Protein AF-A0A3B0ZAA6-F1 (afdb_monomer_lite)

Radius of gyration: 12.93 Å; chains: 1; bounding box: 39×26×26 Å

Organism: NCBI:txid652676

Foldseek 3Di:
DQDPVRPDQLSVQLVVLLVVCCVPVNVVRLVPFDCLQSLLVSNLPSVDPDPADDPPSRVSVVVNVVLPVVDDDPRSVVVRVVVD

pLDDT: mean 80.88, std 13.23, range [46.69, 94.44]

Secondary structure (DSSP, 8-state):
---TT---HHHHHHHHHHHHHHHHH-HHHHHHS-HHHHHHHHHHHTT---SSPPTTHHHHHHHHHHHHHH--THHHHHHHHTT-

Sequence (84 aa):
MVTPRGWRFYYIEYELIHQWQSESFGFISTWLAPSWVAEGMAYFLSDDPRDVLNEPFESYRIKYGRVFGQFSGLELKLALESEI

Structure (mmCIF, N/CA/C/O backbone):
data_AF-A0A3B0ZAA6-F1
#
_entry.id   AF-A0A3B0ZAA6-F1
#
loop_
_atom_site.group_PDB
_atom_site.id
_atom_site.type_symbol
_atom_site.label_atom_id
_atom_site.label_alt_id
_atom_site.label_comp_id
_atom_site.label_asym_id
_atom_site.label_entity_id
_atom_site.label_seq_id
_atom_site.pdbx_PDB_ins_code
_atom_site.Cartn_x
_atom_site.Cartn_y
_atom_site.Cartn_z
_atom_site.occupancy
_atom_site.B_iso_or_equiv
_atom_site.auth_seq_id
_atom_site.auth_comp_id
_atom_site.auth_asym_id
_atom_site.auth_atom_id
_atom_site.pdbx_PDB_model_num
ATOM 1 N N . MET A 1 1 ? 12.724 3.259 2.365 1.00 46.69 1 MET A N 1
ATOM 2 C CA . MET A 1 1 ? 14.182 3.506 2.181 1.00 46.69 1 MET A CA 1
ATOM 3 C C . MET A 1 1 ? 14.633 2.867 0.874 1.00 46.69 1 MET A C 1
ATOM 5 O O . MET A 1 1 ? 14.646 1.646 0.771 1.00 46.69 1 MET A O 1
ATOM 9 N N . VAL A 1 2 ? 15.066 3.658 -0.109 1.00 51.50 2 VAL A N 1
ATOM 10 C CA . VAL A 1 2 ? 15.594 3.120 -1.375 1.00 51.50 2 VAL A CA 1
ATOM 11 C C . VAL A 1 2 ? 17.025 2.603 -1.163 1.00 51.50 2 VAL A C 1
ATOM 13 O O . VAL A 1 2 ? 17.925 3.360 -0.807 1.00 51.50 2 VAL A O 1
ATOM 16 N N . THR A 1 3 ? 17.256 1.302 -1.364 1.00 51.97 3 THR A N 1
ATOM 17 C CA . THR A 1 3 ? 18.614 0.721 -1.357 1.00 51.97 3 THR A CA 1
ATOM 18 C C . THR A 1 3 ? 19.357 1.044 -2.665 1.00 51.97 3 THR A C 1
ATOM 20 O O . THR A 1 3 ? 18.714 1.334 -3.672 1.00 51.97 3 THR A O 1
ATOM 23 N N . PRO A 1 4 ? 20.703 0.939 -2.737 1.00 52.62 4 PRO A N 1
ATOM 24 C CA . PRO A 1 4 ? 21.478 1.323 -3.930 1.00 52.62 4 PRO A CA 1
ATOM 25 C C . PRO A 1 4 ? 21.107 0.576 -5.227 1.00 52.62 4 PRO A C 1
ATOM 27 O O . PRO A 1 4 ? 21.440 1.030 -6.316 1.00 52.62 4 PRO A O 1
ATOM 30 N N . ARG A 1 5 ? 20.407 -0.564 -5.123 1.00 55.75 5 ARG A N 1
ATOM 31 C CA . ARG A 1 5 ? 19.878 -1.359 -6.250 1.00 55.75 5 ARG A CA 1
ATOM 32 C C . ARG A 1 5 ? 18.418 -1.028 -6.619 1.00 55.75 5 ARG A C 1
ATOM 34 O O . ARG A 1 5 ? 17.885 -1.626 -7.548 1.00 55.75 5 ARG A O 1
ATOM 41 N N . GLY A 1 6 ? 17.777 -0.104 -5.902 1.00 55.84 6 GLY A N 1
ATOM 42 C CA . GLY A 1 6 ? 16.336 0.176 -5.924 1.00 55.84 6 GLY A CA 1
ATOM 43 C C . GLY A 1 6 ? 15.878 1.302 -6.856 1.00 55.84 6 GLY A C 1
ATOM 44 O O . GLY A 1 6 ? 14.769 1.790 -6.690 1.00 55.84 6 GLY A O 1
ATOM 45 N N . TRP A 1 7 ? 16.679 1.713 -7.843 1.00 59.62 7 TRP A N 1
ATOM 46 C CA . TRP A 1 7 ? 16.314 2.745 -8.833 1.00 59.62 7 TRP A CA 1
ATOM 47 C C . TRP A 1 7 ? 15.350 2.230 -9.913 1.00 59.62 7 TRP A C 1
ATOM 49 O O . TRP A 1 7 ? 15.544 2.460 -11.105 1.00 59.62 7 TRP A O 1
ATOM 59 N N . ARG A 1 8 ? 14.329 1.470 -9.520 1.00 77.38 8 ARG A N 1
ATOM 60 C CA . ARG A 1 8 ? 13.247 1.085 -10.428 1.00 77.38 8 ARG A CA 1
ATOM 61 C C . ARG A 1 8 ? 12.042 1.949 -10.099 1.00 77.38 8 ARG A C 1
ATOM 63 O O . ARG A 1 8 ? 11.754 2.141 -8.922 1.00 77.38 8 ARG A O 1
ATOM 70 N N . PHE A 1 9 ? 11.368 2.463 -11.125 1.00 83.62 9 PHE A N 1
ATOM 71 C CA . PHE A 1 9 ? 10.252 3.403 -10.967 1.00 83.62 9 PHE A CA 1
ATOM 72 C C . PHE A 1 9 ? 9.200 2.906 -9.966 1.00 83.62 9 PHE A C 1
ATOM 74 O O . PHE A 1 9 ? 8.874 3.638 -9.040 1.00 83.62 9 PHE A O 1
ATOM 81 N N . TYR A 1 10 ? 8.823 1.627 -10.033 1.00 83.56 10 TYR A N 1
ATOM 82 C CA . TYR A 1 10 ? 7.860 1.030 -9.102 1.00 83.56 10 TYR A CA 1
ATOM 83 C C . TYR A 1 10 ? 8.305 1.033 -7.625 1.00 83.56 10 TYR A C 1
ATOM 85 O O . TYR A 1 10 ? 7.477 1.151 -6.730 1.00 83.56 10 TYR A O 1
ATOM 93 N N . TYR A 1 11 ? 9.609 0.950 -7.321 1.00 84.31 11 TYR A N 1
ATOM 94 C CA . TYR A 1 11 ? 10.081 1.084 -5.932 1.00 84.31 11 TYR A CA 1
ATOM 95 C C . TYR A 1 11 ? 9.971 2.525 -5.433 1.00 84.31 11 TYR A C 1
ATOM 97 O O . TYR A 1 11 ? 9.745 2.750 -4.248 1.00 84.31 11 TYR A O 1
ATOM 105 N N . ILE A 1 12 ? 10.142 3.500 -6.326 1.00 88.75 12 ILE A N 1
ATOM 106 C CA . ILE A 1 12 ? 9.992 4.917 -5.989 1.00 88.75 12 ILE A CA 1
ATOM 107 C C . ILE A 1 12 ? 8.515 5.229 -5.753 1.00 88.75 12 ILE A C 1
ATOM 109 O O . ILE A 1 12 ? 8.187 5.859 -4.755 1.00 88.75 12 ILE A O 1
ATOM 113 N N . GLU A 1 13 ? 7.629 4.753 -6.626 1.00 90.19 13 GLU A N 1
ATOM 114 C CA . GLU A 1 13 ? 6.181 4.920 -6.474 1.00 90.19 13 GLU A CA 1
ATOM 115 C C . GLU A 1 13 ? 5.678 4.308 -5.169 1.00 90.19 13 GLU A C 1
ATOM 117 O O . GLU A 1 13 ? 4.966 4.973 -4.423 1.00 90.19 13 GLU A O 1
ATOM 122 N N . TYR A 1 14 ? 6.129 3.097 -4.839 1.00 91.44 14 TYR A N 1
ATOM 123 C CA . TYR A 1 14 ? 5.819 2.439 -3.571 1.00 91.44 14 TYR A CA 1
ATOM 124 C C . TYR A 1 14 ? 6.179 3.313 -2.352 1.00 91.44 14 TYR A C 1
ATOM 126 O O . TYR A 1 14 ? 5.347 3.543 -1.473 1.00 91.44 14 TYR A O 1
ATOM 134 N N . GLU A 1 15 ? 7.390 3.877 -2.312 1.00 91.38 15 GLU A N 1
ATOM 135 C CA . GLU A 1 15 ? 7.816 4.752 -1.208 1.00 91.38 15 GLU A CA 1
ATOM 136 C C . GLU A 1 15 ? 7.055 6.091 -1.200 1.00 91.38 15 GLU A C 1
ATOM 138 O O . GLU A 1 15 ? 6.731 6.616 -0.133 1.00 91.38 15 GLU A O 1
ATOM 143 N N . LEU A 1 16 ? 6.727 6.640 -2.375 1.00 92.50 16 LEU A N 1
ATOM 144 C CA . LEU A 1 16 ? 5.909 7.851 -2.492 1.00 92.50 16 LEU A CA 1
ATOM 145 C C . LEU A 1 16 ? 4.475 7.624 -2.003 1.00 92.50 16 LEU A C 1
ATOM 147 O O . LEU A 1 16 ? 3.894 8.528 -1.405 1.00 92.50 16 LEU A O 1
ATOM 151 N N . ILE A 1 17 ? 3.913 6.429 -2.194 1.00 91.19 17 ILE A N 1
ATOM 152 C CA . ILE A 1 17 ? 2.593 6.079 -1.661 1.00 91.19 17 ILE A CA 1
ATOM 153 C C . ILE A 1 17 ? 2.624 6.054 -0.131 1.00 91.19 17 ILE A C 1
ATOM 155 O O . ILE A 1 17 ? 1.709 6.586 0.492 1.00 91.19 17 ILE A O 1
ATOM 159 N N . HIS A 1 18 ? 3.683 5.535 0.496 1.00 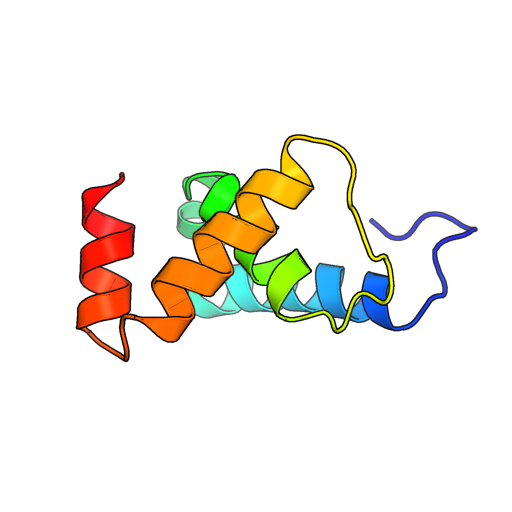90.19 18 HIS A N 1
ATOM 160 C CA . HIS A 1 18 ? 3.835 5.617 1.954 1.00 90.19 18 HIS A CA 1
ATOM 161 C C . HIS A 1 18 ? 3.962 7.055 2.461 1.00 90.19 18 HIS A C 1
ATOM 163 O O . HIS A 1 18 ? 3.361 7.415 3.477 1.00 90.19 18 HIS A O 1
ATOM 169 N N . GLN A 1 19 ? 4.696 7.898 1.735 1.00 89.94 19 GLN A N 1
ATOM 170 C CA . GLN A 1 19 ? 4.769 9.320 2.055 1.00 89.94 19 GLN A CA 1
ATOM 171 C C . GLN A 1 19 ? 3.381 9.974 1.961 1.00 89.94 19 GLN A C 1
ATOM 173 O O . GLN A 1 19 ? 2.946 10.642 2.900 1.00 89.94 19 GLN A O 1
ATOM 178 N N . TRP A 1 20 ? 2.647 9.715 0.877 1.00 91.81 20 TRP A N 1
ATOM 179 C CA . TRP A 1 20 ? 1.286 10.213 0.678 1.00 91.81 20 TRP A CA 1
ATOM 180 C C . TRP A 1 20 ? 0.303 9.707 1.747 1.00 91.81 20 TRP A C 1
ATOM 182 O O . TRP A 1 20 ? -0.535 10.481 2.212 1.00 91.81 20 TRP A O 1
ATOM 192 N N . GLN A 1 21 ? 0.418 8.446 2.187 1.00 88.31 21 GLN A N 1
ATOM 193 C CA . GLN A 1 21 ? -0.364 7.895 3.301 1.00 88.31 21 GLN A CA 1
ATOM 194 C C . GLN A 1 21 ? -0.121 8.702 4.581 1.00 88.31 21 GLN A C 1
ATOM 196 O O . GLN A 1 21 ? -1.074 9.149 5.220 1.00 88.31 21 GLN A O 1
ATOM 201 N N . SER A 1 22 ? 1.148 8.953 4.918 1.00 87.19 22 SER A N 1
ATOM 202 C CA . SER A 1 22 ? 1.518 9.735 6.099 1.00 87.19 22 SER A CA 1
ATOM 203 C C . SER A 1 22 ? 1.022 11.183 6.024 1.00 87.19 22 SER A C 1
ATOM 205 O O . SER A 1 22 ? 0.602 11.734 7.042 1.00 87.19 22 SER A O 1
ATOM 207 N N . GLU A 1 23 ? 1.063 11.808 4.847 1.00 88.88 23 GLU A N 1
ATOM 208 C CA . GLU A 1 23 ? 0.576 13.178 4.634 1.00 88.88 23 GLU A CA 1
ATOM 209 C C . GLU A 1 23 ? -0.956 13.270 4.689 1.00 88.88 23 GLU A C 1
ATOM 211 O O . GLU A 1 23 ? -1.494 14.218 5.259 1.00 88.88 23 GLU A O 1
ATOM 216 N N . SER A 1 24 ? -1.660 12.277 4.141 1.00 85.31 24 SER A N 1
ATOM 217 C CA . SER A 1 24 ? -3.123 12.295 4.005 1.00 85.31 24 SER A CA 1
ATOM 218 C C . SER A 1 24 ? -3.853 11.798 5.252 1.00 85.31 24 SER A C 1
ATOM 220 O O . SER A 1 24 ? -4.877 12.360 5.639 1.00 85.31 24 SER A O 1
ATOM 222 N N . PHE A 1 25 ? -3.346 10.740 5.889 1.00 83.44 25 PHE A N 1
ATOM 223 C CA . PHE A 1 25 ? -3.974 10.107 7.056 1.00 83.44 25 PHE A CA 1
ATOM 224 C C . PHE A 1 25 ? -3.322 10.518 8.380 1.00 83.44 25 PHE A C 1
ATOM 226 O O . PHE A 1 25 ? -3.864 10.258 9.457 1.00 83.44 25 PHE A O 1
ATOM 233 N N . GLY A 1 26 ? -2.168 11.181 8.306 1.00 84.25 26 GLY A N 1
ATOM 234 C CA . GLY A 1 26 ? -1.327 11.489 9.449 1.00 84.25 26 GLY A CA 1
ATOM 235 C C . GLY A 1 26 ? -0.394 10.329 9.793 1.00 84.25 26 GLY A C 1
ATOM 236 O O . GLY A 1 26 ? -0.740 9.148 9.685 1.00 84.25 26 GLY A O 1
ATOM 237 N N . PHE A 1 27 ? 0.801 10.680 10.263 1.00 79.00 27 PHE A N 1
ATOM 238 C CA . PHE 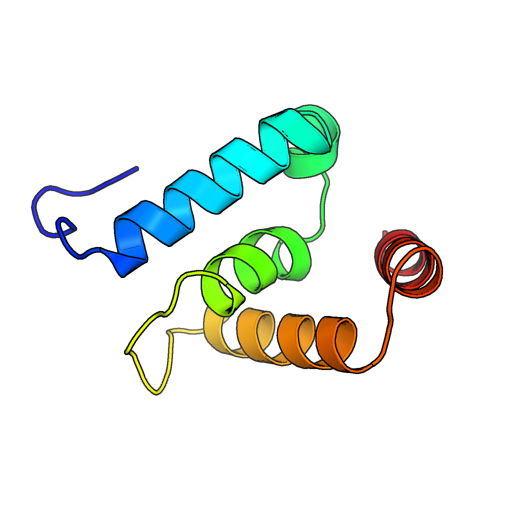A 1 27 ? 1.854 9.726 10.610 1.00 79.00 27 PHE A CA 1
ATOM 239 C C . PHE A 1 27 ? 1.404 8.683 11.647 1.00 79.00 27 PHE A C 1
ATOM 241 O O . PHE A 1 27 ? 1.647 7.494 11.472 1.00 79.00 27 PHE A O 1
ATOM 248 N N . ILE A 1 28 ? 0.701 9.113 12.703 1.00 74.44 28 ILE A N 1
ATOM 249 C CA . ILE A 1 28 ? 0.252 8.225 13.790 1.00 74.44 28 ILE A CA 1
ATOM 250 C C . ILE A 1 28 ? -0.777 7.214 13.277 1.00 74.44 28 ILE A C 1
ATOM 252 O O . ILE A 1 28 ? -0.647 6.023 13.540 1.00 74.44 28 ILE A O 1
ATOM 256 N N . SER A 1 29 ? -1.771 7.672 12.516 1.00 78.19 29 SER A N 1
ATOM 257 C CA . SER A 1 29 ? -2.801 6.801 11.941 1.00 78.19 29 SER A CA 1
ATOM 258 C C . SER A 1 29 ? -2.202 5.805 10.948 1.00 78.19 29 SER A C 1
ATOM 260 O O . SER A 1 29 ? -2.576 4.640 10.949 1.00 78.19 29 SER A O 1
ATOM 262 N N . THR A 1 30 ? -1.232 6.246 10.141 1.00 79.44 30 THR A N 1
ATOM 263 C CA . THR A 1 30 ? -0.518 5.382 9.186 1.00 79.44 30 THR A CA 1
ATOM 264 C C . THR A 1 30 ? 0.317 4.326 9.906 1.00 79.44 30 THR A C 1
ATOM 266 O O . THR A 1 30 ? 0.349 3.175 9.488 1.00 79.44 30 THR A O 1
ATOM 269 N N . TRP A 1 31 ? 0.958 4.693 11.018 1.00 78.06 31 TRP A N 1
ATOM 270 C CA . TRP A 1 31 ? 1.751 3.769 11.827 1.00 78.06 31 TRP A CA 1
ATOM 271 C C . TRP A 1 31 ? 0.897 2.740 12.584 1.00 78.06 31 TRP A C 1
ATOM 273 O O . TRP A 1 31 ? 1.331 1.605 12.769 1.00 78.06 31 TRP A O 1
ATOM 283 N N . LEU A 1 32 ? -0.313 3.121 13.004 1.00 83.19 32 LEU A N 1
ATOM 284 C CA . LEU A 1 32 ? -1.274 2.227 13.660 1.00 83.19 32 LEU A CA 1
ATOM 285 C C . LEU A 1 32 ? -2.096 1.385 12.675 1.00 83.19 32 LEU A C 1
ATOM 287 O O . LEU A 1 32 ? -2.764 0.443 13.099 1.00 83.19 32 LEU A O 1
ATOM 291 N N . ALA A 1 33 ? -2.075 1.717 11.383 1.00 81.69 33 ALA A N 1
ATOM 292 C CA . ALA A 1 33 ? -2.821 0.980 10.379 1.00 81.69 33 ALA A CA 1
ATOM 293 C C . ALA A 1 33 ? -2.341 -0.482 10.306 1.00 81.69 33 ALA A C 1
ATOM 295 O O . ALA A 1 33 ? -1.138 -0.751 10.409 1.00 81.69 33 ALA A O 1
ATOM 296 N N . PRO A 1 34 ? -3.248 -1.447 10.066 1.00 88.88 34 PRO A N 1
ATOM 297 C CA . PRO A 1 34 ? -2.851 -2.823 9.828 1.00 88.88 34 PRO A CA 1
ATOM 298 C C . PRO A 1 34 ? -1.862 -2.883 8.663 1.00 88.88 34 PRO A C 1
ATOM 300 O O . PRO A 1 34 ? -2.101 -2.284 7.612 1.00 88.88 34 PRO A O 1
ATOM 303 N N . SER A 1 35 ? -0.769 -3.638 8.810 1.00 88.44 35 SER A N 1
ATOM 304 C CA . SER A 1 35 ? 0.288 -3.682 7.789 1.00 88.44 35 SER A CA 1
ATOM 305 C C . SER A 1 35 ? -0.247 -4.073 6.413 1.00 88.44 35 SER A C 1
ATOM 307 O O . SER A 1 35 ? 0.210 -3.539 5.413 1.00 88.44 35 SER A O 1
ATOM 309 N N . TRP A 1 36 ? -1.269 -4.935 6.349 1.00 90.19 36 TRP A N 1
ATOM 310 C CA . TRP A 1 36 ? -1.896 -5.323 5.085 1.00 90.19 36 TRP A CA 1
ATOM 311 C C . TRP A 1 36 ? -2.562 -4.155 4.341 1.00 90.19 36 TRP A C 1
ATOM 313 O O . TRP A 1 36 ? -2.661 -4.209 3.119 1.00 90.19 36 TRP A O 1
ATOM 323 N N . VAL A 1 37 ? -2.987 -3.103 5.050 1.00 89.06 37 VAL A N 1
ATOM 324 C CA . VAL A 1 37 ? -3.562 -1.886 4.461 1.00 89.06 37 VAL A CA 1
ATOM 325 C C . VAL A 1 37 ? -2.453 -0.987 3.935 1.00 89.06 37 VAL A C 1
ATOM 327 O O . VAL A 1 37 ? -2.464 -0.648 2.756 1.00 89.06 37 VAL A O 1
ATOM 330 N N . ALA A 1 38 ? -1.486 -0.626 4.783 1.00 89.81 38 ALA A N 1
ATOM 331 C CA . ALA A 1 38 ? -0.419 0.301 4.406 1.00 89.81 38 ALA A CA 1
ATOM 332 C C . ALA A 1 38 ? 0.464 -0.278 3.286 1.00 89.81 38 ALA A C 1
ATOM 334 O O . ALA A 1 38 ? 0.651 0.356 2.248 1.00 89.81 38 ALA A O 1
ATOM 335 N N . GLU A 1 39 ? 0.937 -1.511 3.468 1.00 92.69 39 GLU A N 1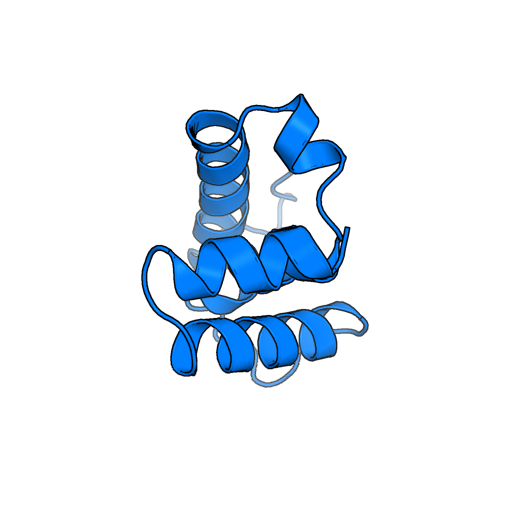
ATOM 336 C CA . GLU A 1 39 ? 1.788 -2.226 2.511 1.00 92.69 39 GLU A CA 1
ATOM 337 C C . GLU A 1 39 ? 1.002 -2.683 1.285 1.00 92.69 39 GLU A C 1
ATOM 339 O O . GLU A 1 39 ? 1.463 -2.540 0.155 1.00 92.69 39 GLU A O 1
ATOM 344 N N . GLY A 1 40 ? -0.203 -3.225 1.490 1.00 92.88 40 GLY A N 1
ATOM 345 C CA . GLY A 1 40 ? -1.038 -3.707 0.393 1.00 92.88 40 GLY A CA 1
ATOM 346 C C . GLY A 1 40 ? -1.432 -2.584 -0.558 1.00 92.88 40 GLY A C 1
ATOM 347 O O . GLY A 1 40 ? -1.367 -2.779 -1.767 1.00 92.88 40 GLY A O 1
ATOM 348 N N . MET A 1 41 ? -1.753 -1.398 -0.032 1.00 91.62 41 MET A N 1
ATOM 349 C CA . MET A 1 41 ? -2.005 -0.204 -0.838 1.00 91.62 41 MET A CA 1
ATOM 350 C C . MET A 1 41 ? -0.778 0.218 -1.638 1.00 91.62 41 MET A C 1
ATOM 352 O O . MET A 1 41 ? -0.895 0.477 -2.834 1.00 91.62 41 MET A O 1
ATOM 356 N N . ALA A 1 42 ? 0.387 0.274 -0.989 1.00 92.81 42 ALA A N 1
ATOM 357 C CA . ALA A 1 42 ? 1.622 0.681 -1.638 1.00 92.81 42 ALA A CA 1
ATOM 358 C C . ALA A 1 42 ? 1.984 -0.274 -2.784 1.00 92.81 42 ALA A C 1
ATOM 360 O O . ALA A 1 42 ? 2.197 0.182 -3.900 1.00 92.81 42 ALA A O 1
ATOM 361 N N . TYR A 1 43 ? 1.939 -1.591 -2.561 1.00 93.75 43 TYR A N 1
ATOM 362 C CA . TYR A 1 43 ? 2.210 -2.578 -3.613 1.00 93.75 43 TYR A CA 1
ATOM 363 C C . TYR A 1 43 ? 1.142 -2.648 -4.705 1.00 93.75 43 TYR A C 1
ATOM 365 O O . TYR A 1 43 ? 1.461 -2.979 -5.845 1.00 93.75 43 TYR A O 1
ATOM 373 N N . PHE A 1 44 ? -0.125 -2.402 -4.371 1.00 91.69 44 PHE A N 1
ATOM 374 C CA . PHE A 1 44 ? -1.213 -2.450 -5.346 1.00 91.69 44 PHE A CA 1
ATOM 375 C C . PHE A 1 44 ? -1.195 -1.245 -6.295 1.00 91.69 44 PHE A C 1
ATOM 377 O O . PHE A 1 44 ? -1.577 -1.389 -7.452 1.00 91.69 44 PHE A O 1
ATOM 384 N N . LEU A 1 45 ? -0.751 -0.075 -5.824 1.00 90.31 45 LEU A N 1
ATOM 385 C CA . LEU A 1 45 ? -0.768 1.173 -6.597 1.00 90.31 45 LEU A CA 1
ATOM 386 C C . LEU A 1 45 ? 0.576 1.533 -7.252 1.00 90.31 45 LEU A C 1
ATOM 388 O O . LEU A 1 45 ? 0.606 2.451 -8.063 1.00 90.31 45 LEU A O 1
ATOM 392 N N . SER A 1 46 ? 1.676 0.854 -6.916 1.00 89.12 46 SER A N 1
ATOM 393 C CA . SER A 1 46 ? 3.024 1.199 -7.394 1.00 89.12 46 SER A CA 1
ATOM 394 C C . SER A 1 46 ? 3.419 0.588 -8.747 1.00 89.12 46 SER A C 1
ATOM 396 O O . SER A 1 46 ? 4.613 0.393 -8.970 1.00 89.12 46 SER A O 1
ATOM 398 N N . ASP A 1 47 ? 2.456 0.148 -9.569 1.00 84.88 47 ASP A N 1
ATOM 399 C CA . ASP A 1 47 ? 2.679 -0.526 -10.866 1.00 84.88 47 ASP A CA 1
ATOM 400 C C . ASP A 1 47 ? 3.830 -1.561 -10.852 1.00 84.88 47 ASP A C 1
ATOM 402 O O . ASP A 1 47 ? 4.656 -1.659 -11.766 1.00 84.88 47 ASP A O 1
ATOM 406 N N . ASP A 1 48 ? 3.921 -2.348 -9.773 1.00 87.94 48 ASP A N 1
ATOM 407 C CA . ASP A 1 48 ? 5.017 -3.294 -9.579 1.00 87.94 48 ASP A CA 1
ATOM 408 C C . ASP A 1 48 ? 4.959 -4.422 -10.627 1.00 87.94 48 ASP A C 1
ATOM 410 O O . ASP A 1 48 ? 4.002 -5.200 -10.630 1.00 87.94 48 ASP A O 1
ATOM 414 N N . PRO A 1 49 ? 5.981 -4.577 -11.496 1.00 87.31 49 PRO A N 1
ATOM 415 C CA . PRO A 1 49 ? 5.961 -5.553 -12.582 1.00 87.31 49 PRO A CA 1
ATOM 416 C C . PRO A 1 49 ? 6.221 -6.988 -12.105 1.00 87.31 49 PRO A C 1
ATOM 418 O O . PRO A 1 49 ? 6.300 -7.900 -12.926 1.00 87.31 49 PRO A O 1
ATOM 421 N N . ARG A 1 50 ? 6.457 -7.209 -10.806 1.00 89.38 50 ARG A N 1
ATOM 422 C CA . ARG A 1 50 ? 6.670 -8.549 -10.257 1.00 89.38 50 ARG A CA 1
ATOM 423 C C . ARG A 1 50 ? 5.350 -9.317 -10.227 1.00 89.38 50 ARG A C 1
ATOM 425 O O . ARG A 1 50 ? 4.411 -8.926 -9.533 1.00 89.38 50 ARG A O 1
ATOM 432 N N . ASP A 1 51 ? 5.336 -10.466 -10.901 1.00 86.44 51 ASP A N 1
ATOM 433 C CA . ASP A 1 51 ? 4.180 -11.370 -10.921 1.00 86.44 51 ASP A CA 1
ATOM 434 C C . ASP A 1 51 ? 3.784 -11.818 -9.508 1.00 86.44 51 ASP A C 1
ATOM 436 O O . ASP A 1 51 ? 2.608 -11.798 -9.159 1.00 86.44 51 ASP A O 1
ATOM 440 N N . VAL A 1 52 ? 4.771 -12.171 -8.677 1.00 91.50 52 VAL A N 1
ATOM 441 C CA . VAL A 1 52 ? 4.571 -12.633 -7.297 1.00 91.50 52 VAL A CA 1
ATOM 442 C C . VAL A 1 52 ? 5.575 -11.950 -6.373 1.00 91.50 52 VAL A C 1
ATOM 444 O O . VAL A 1 52 ? 6.786 -11.960 -6.624 1.0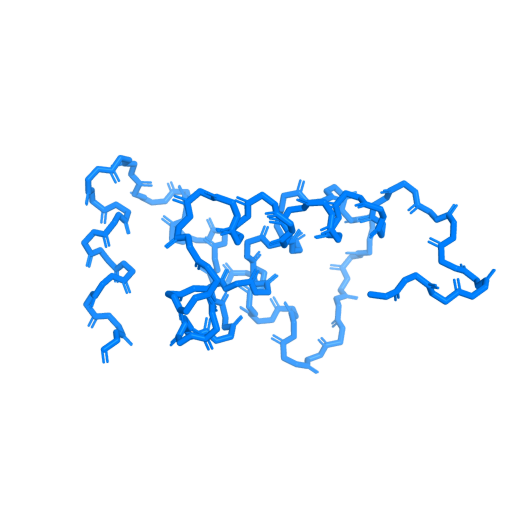0 91.50 52 VAL A O 1
ATOM 447 N N . LEU A 1 53 ? 5.072 -11.351 -5.297 1.00 91.06 53 LEU A N 1
ATOM 448 C CA . LEU A 1 53 ? 5.873 -10.787 -4.216 1.00 91.06 53 LEU A CA 1
ATOM 449 C C . LEU A 1 53 ? 6.211 -11.851 -3.163 1.00 91.06 53 LEU A C 1
ATOM 451 O O . LEU A 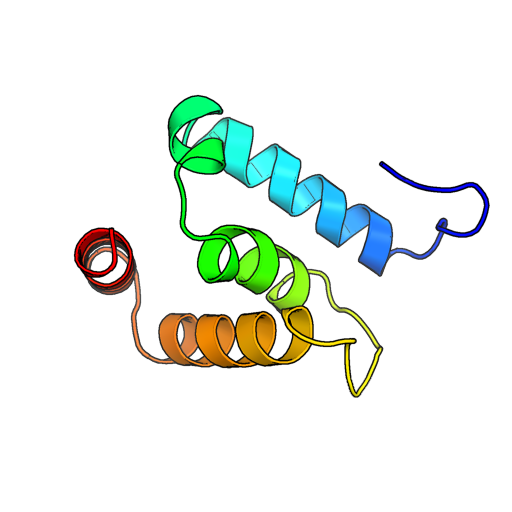1 53 ? 5.617 -12.922 -3.097 1.00 91.06 53 LEU A O 1
ATOM 455 N N . ASN A 1 54 ? 7.179 -11.548 -2.299 1.00 92.06 54 ASN A N 1
ATOM 456 C CA . ASN A 1 54 ? 7.435 -12.396 -1.136 1.00 92.06 54 ASN A CA 1
ATOM 457 C C . ASN A 1 54 ? 6.299 -12.247 -0.119 1.00 92.06 54 ASN A C 1
ATOM 459 O O . ASN A 1 54 ? 5.794 -11.143 0.091 1.00 92.06 54 ASN A O 1
ATOM 463 N N . GLU A 1 55 ? 5.950 -13.328 0.571 1.00 92.38 55 GLU A N 1
ATOM 464 C CA . GLU A 1 55 ? 5.006 -13.250 1.686 1.00 92.38 55 GLU A CA 1
ATOM 465 C C . GLU A 1 55 ? 5.585 -12.419 2.849 1.00 92.38 55 GLU A C 1
ATOM 467 O O . GLU A 1 55 ? 6.792 -12.487 3.111 1.00 92.38 55 GLU A O 1
ATOM 472 N N . PRO A 1 56 ? 4.753 -11.631 3.558 1.00 94.06 56 PRO A N 1
ATOM 473 C CA . PRO A 1 56 ? 3.289 -11.560 3.443 1.00 94.06 56 PRO A CA 1
ATOM 474 C C . PRO A 1 56 ? 2.766 -10.542 2.404 1.00 94.06 56 PRO A C 1
ATOM 476 O O . PRO A 1 56 ? 1.562 -10.302 2.317 1.00 94.06 56 PRO A O 1
ATOM 479 N N . PHE A 1 57 ? 3.648 -9.898 1.635 1.00 93.69 57 PHE A N 1
ATOM 480 C CA . PHE A 1 57 ? 3.293 -8.756 0.786 1.00 93.69 57 PHE A CA 1
ATOM 481 C C . PHE A 1 57 ? 2.407 -9.128 -0.402 1.00 93.69 57 PHE A C 1
ATOM 483 O O . PHE A 1 57 ? 1.549 -8.336 -0.785 1.00 93.69 57 PHE A O 1
ATOM 490 N N . GLU A 1 58 ? 2.563 -10.336 -0.948 1.00 94.25 58 GLU A N 1
ATOM 491 C CA . GLU A 1 58 ? 1.666 -10.843 -1.992 1.00 94.25 58 GLU A CA 1
ATOM 492 C C . GLU A 1 58 ? 0.230 -10.955 -1.474 1.00 94.25 58 GLU A C 1
ATOM 494 O O . GLU A 1 58 ? -0.702 -10.400 -2.063 1.00 94.25 58 GLU A O 1
ATOM 499 N N . SER A 1 59 ? 0.062 -11.588 -0.311 1.00 94.06 59 SER A N 1
ATOM 500 C CA . SER A 1 59 ? -1.230 -11.688 0.365 1.00 94.06 59 SER A CA 1
ATOM 501 C C . SER A 1 59 ? -1.835 -10.313 0.660 1.00 94.06 59 SER A C 1
ATOM 503 O O . SER A 1 59 ? -3.040 -10.116 0.491 1.00 94.06 59 SER A O 1
ATOM 505 N N . TYR A 1 60 ? -1.015 -9.339 1.066 1.00 94.44 60 TYR A N 1
ATOM 506 C CA . TYR A 1 60 ? -1.465 -7.971 1.333 1.00 94.44 60 TYR A CA 1
ATOM 507 C C . TYR A 1 60 ? -1.913 -7.246 0.063 1.00 94.44 60 TYR A C 1
ATOM 509 O O . TYR A 1 60 ? -2.999 -6.669 0.057 1.00 94.44 60 TYR A O 1
ATOM 517 N N . ARG A 1 61 ? -1.133 -7.333 -1.023 1.00 92.88 61 ARG A N 1
ATOM 518 C CA . ARG A 1 61 ? -1.467 -6.767 -2.339 1.00 92.88 61 ARG A CA 1
ATOM 519 C C . ARG A 1 61 ? -2.803 -7.308 -2.849 1.00 92.88 61 ARG A C 1
ATOM 521 O O . ARG A 1 61 ? -3.675 -6.535 -3.243 1.00 92.88 61 ARG A O 1
ATOM 528 N N . ILE A 1 62 ? -2.996 -8.628 -2.783 1.00 91.88 62 ILE A N 1
ATOM 529 C CA . ILE A 1 62 ? -4.242 -9.286 -3.203 1.00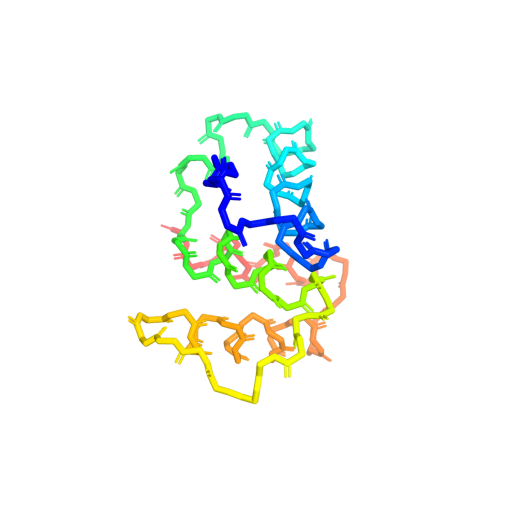 91.88 62 ILE A CA 1
ATOM 530 C C . ILE A 1 62 ? -5.415 -8.861 -2.315 1.00 91.88 62 ILE A C 1
ATOM 532 O O . ILE A 1 62 ? -6.490 -8.527 -2.824 1.00 91.88 62 ILE A O 1
ATOM 536 N N . LYS A 1 63 ? -5.233 -8.880 -0.986 1.00 91.56 63 LYS A N 1
ATOM 537 C CA . LYS A 1 63 ? -6.291 -8.513 -0.036 1.00 91.56 63 LYS A CA 1
ATOM 538 C C . LYS A 1 63 ? -6.723 -7.063 -0.244 1.00 91.56 63 LYS A C 1
ATOM 540 O O . LYS A 1 63 ? -7.920 -6.808 -0.368 1.00 91.56 63 LYS A O 1
ATOM 545 N N . TYR A 1 64 ? -5.769 -6.140 -0.345 1.00 90.31 64 TYR A N 1
ATOM 546 C CA . TYR A 1 64 ? -6.049 -4.729 -0.589 1.00 90.31 64 TYR A CA 1
ATOM 547 C C . TYR A 1 64 ? -6.753 -4.511 -1.931 1.00 90.31 64 TYR A C 1
ATOM 549 O O . TYR A 1 64 ? -7.797 -3.866 -1.965 1.00 90.31 64 TYR A O 1
ATOM 557 N N . GLY A 1 65 ? -6.258 -5.116 -3.016 1.00 89.25 65 GLY A N 1
ATOM 558 C CA . GLY A 1 65 ? -6.876 -5.005 -4.339 1.00 89.25 65 GLY A CA 1
ATOM 559 C C . GLY A 1 65 ? -8.324 -5.498 -4.382 1.00 89.25 65 GLY A C 1
ATOM 560 O O . GLY A 1 65 ? -9.171 -4.883 -5.029 1.00 89.25 65 GLY A O 1
ATOM 561 N N . ARG A 1 66 ? -8.648 -6.564 -3.637 1.00 88.50 66 ARG A N 1
ATOM 562 C CA . ARG A 1 66 ? -10.031 -7.039 -3.489 1.00 88.50 66 ARG A CA 1
ATOM 563 C C . ARG A 1 66 ? -10.914 -5.994 -2.809 1.00 88.50 66 ARG A C 1
ATOM 565 O O . ARG A 1 66 ? -11.993 -5.713 -3.314 1.00 88.50 66 ARG A O 1
ATOM 572 N N . VAL A 1 67 ? -10.463 -5.437 -1.688 1.00 84.56 67 VAL A N 1
ATOM 573 C CA . VAL A 1 67 ? -11.216 -4.429 -0.925 1.00 84.56 67 VAL A CA 1
ATOM 574 C C . VAL A 1 67 ? -11.392 -3.152 -1.756 1.00 84.56 67 VAL A C 1
ATOM 576 O O . VAL A 1 67 ? -12.503 -2.643 -1.864 1.00 84.56 67 VAL A O 1
ATOM 579 N N . PHE A 1 68 ? -10.333 -2.684 -2.420 1.00 82.25 68 PHE A N 1
ATOM 580 C CA . PHE A 1 68 ? -10.364 -1.504 -3.287 1.00 82.25 68 PHE A CA 1
ATOM 581 C C . PHE A 1 68 ? -11.286 -1.681 -4.503 1.00 82.25 68 PHE A C 1
ATOM 583 O O . PHE A 1 68 ? -12.008 -0.763 -4.875 1.00 82.25 68 PHE A O 1
ATOM 590 N N . GLY A 1 69 ? -11.296 -2.869 -5.116 1.00 76.94 69 GLY A N 1
ATOM 591 C CA . GLY A 1 69 ? -12.191 -3.178 -6.233 1.00 76.94 69 GLY A CA 1
ATOM 592 C C . GLY A 1 69 ? -13.654 -3.394 -5.828 1.00 76.94 69 GLY A C 1
ATOM 593 O O . GLY A 1 69 ? -14.533 -3.330 -6.684 1.00 76.94 69 GLY A O 1
ATOM 594 N N . GLN A 1 70 ? -13.921 -3.668 -4.547 1.00 71.31 70 GLN A N 1
ATOM 595 C CA . GLN A 1 70 ? -15.265 -3.938 -4.025 1.00 71.31 70 GLN A CA 1
ATOM 596 C C . GLN A 1 70 ? -15.937 -2.717 -3.400 1.00 71.31 70 GLN A C 1
ATOM 598 O O . GLN A 1 70 ? -17.163 -2.639 -3.430 1.00 71.31 70 GLN A O 1
ATOM 603 N N . PHE A 1 71 ? -15.168 -1.778 -2.849 1.00 65.81 71 PHE A N 1
ATOM 604 C CA . PHE A 1 71 ? -15.702 -0.651 -2.090 1.00 65.81 71 PHE A CA 1
ATOM 605 C C . PHE A 1 71 ? -15.171 0.679 -2.615 1.00 65.81 71 PHE A C 1
ATOM 607 O O . PHE A 1 71 ? -13.993 0.810 -2.936 1.00 65.81 71 PHE A O 1
ATOM 614 N N . SER A 1 72 ? -16.028 1.703 -2.642 1.00 61.69 72 SER A N 1
ATOM 615 C CA . SER A 1 72 ? -15.629 3.060 -3.031 1.00 61.69 72 SER A CA 1
ATOM 616 C C . SER A 1 72 ? -16.010 4.089 -1.964 1.00 61.69 72 SER A C 1
ATOM 618 O O . SER A 1 72 ? -17.015 3.957 -1.265 1.00 61.69 72 SER A O 1
ATOM 620 N N . GLY A 1 73 ? -15.180 5.124 -1.805 1.00 67.00 73 GLY A N 1
ATOM 621 C CA . GLY A 1 73 ? -15.455 6.246 -0.902 1.00 67.00 73 GLY A CA 1
ATOM 622 C C . GLY A 1 73 ? -15.654 5.835 0.563 1.00 67.00 73 GLY A C 1
ATOM 623 O O . GLY A 1 73 ? -14.746 5.306 1.201 1.00 67.00 73 GLY A O 1
ATOM 624 N N . LEU A 1 74 ? -16.839 6.123 1.112 1.00 62.91 74 LEU A N 1
ATOM 625 C CA . LEU A 1 74 ? -17.165 5.897 2.525 1.00 62.91 74 LEU A CA 1
ATOM 626 C C . LEU A 1 74 ? -17.193 4.406 2.899 1.00 62.91 74 LEU A C 1
ATOM 628 O O . LEU A 1 74 ? -16.833 4.057 4.017 1.00 62.91 74 LEU A O 1
ATOM 632 N N . GLU A 1 75 ? -17.571 3.530 1.969 1.00 63.34 75 GLU A N 1
ATOM 633 C CA . GLU A 1 75 ? -17.630 2.081 2.206 1.00 63.34 75 GLU A CA 1
ATOM 634 C C . GLU A 1 75 ? -16.233 1.489 2.383 1.00 63.34 75 GLU A C 1
ATOM 636 O O . GLU A 1 75 ? -16.014 0.666 3.267 1.00 63.34 75 GLU A O 1
ATOM 641 N N . LEU A 1 76 ? -15.270 1.977 1.592 1.00 66.44 76 LEU A N 1
ATOM 642 C CA . LEU A 1 76 ? -13.868 1.594 1.716 1.00 66.44 76 LEU A CA 1
ATOM 643 C C . LEU A 1 76 ? -13.323 2.034 3.076 1.00 66.44 76 LEU A C 1
ATOM 645 O O . LEU A 1 76 ? -12.682 1.253 3.771 1.00 66.44 76 LEU A O 1
ATOM 649 N N . LYS A 1 77 ? -13.629 3.271 3.482 1.00 65.44 77 LYS A N 1
ATOM 650 C CA . LYS A 1 77 ? -13.226 3.798 4.787 1.00 65.44 77 LYS A CA 1
ATOM 651 C C . LYS A 1 77 ? -13.794 2.962 5.941 1.00 65.44 77 LYS A C 1
ATOM 653 O O . LYS A 1 77 ? -13.037 2.565 6.816 1.00 65.44 77 LYS A O 1
ATOM 658 N N . LEU A 1 78 ? -15.090 2.650 5.916 1.00 65.25 78 LEU A N 1
ATOM 659 C CA . LEU A 1 78 ? -15.744 1.854 6.961 1.00 65.25 78 LEU A CA 1
ATOM 660 C C . LEU A 1 78 ? -15.225 0.412 7.014 1.00 65.25 78 LEU A C 1
ATOM 662 O O . LEU A 1 78 ? -15.022 -0.119 8.102 1.00 65.25 78 LEU A O 1
ATOM 666 N N . ALA A 1 79 ? -14.977 -0.214 5.860 1.00 65.19 79 ALA A N 1
ATOM 667 C CA . ALA A 1 79 ? -14.402 -1.556 5.801 1.00 65.19 79 ALA A CA 1
ATOM 668 C C . ALA A 1 79 ? -13.002 -1.590 6.434 1.00 65.19 79 ALA A C 1
ATOM 670 O O . ALA A 1 79 ? -12.709 -2.475 7.235 1.00 65.19 79 ALA A O 1
ATOM 671 N N . LEU A 1 80 ? -12.170 -0.587 6.134 1.00 65.81 80 LEU A N 1
ATOM 672 C CA . LEU A 1 80 ? -10.828 -0.456 6.701 1.00 65.81 80 LEU A CA 1
ATOM 673 C C . LEU A 1 80 ? -10.849 -0.144 8.207 1.00 65.81 80 LEU A C 1
ATOM 675 O O . LEU A 1 80 ? -10.033 -0.689 8.942 1.00 65.81 80 LEU A O 1
ATOM 679 N N . GLU A 1 81 ? -11.785 0.688 8.672 1.00 66.12 81 GLU A N 1
ATOM 680 C CA . GLU A 1 81 ? -11.952 1.022 10.096 1.00 66.12 81 GLU A CA 1
ATOM 681 C C . GLU A 1 81 ? -12.527 -0.142 10.919 1.00 66.12 81 GLU A C 1
ATOM 683 O O . GLU A 1 81 ? -12.246 -0.234 12.107 1.00 66.12 81 GLU A O 1
ATOM 688 N N . SER A 1 82 ? -13.300 -1.049 10.310 1.00 63.25 82 SER A N 1
ATOM 689 C CA . SER A 1 82 ? -13.883 -2.213 10.998 1.00 63.25 82 SER A CA 1
ATOM 690 C C . SER A 1 82 ? -12.900 -3.361 11.272 1.00 63.25 82 SER A C 1
ATOM 692 O O . SER A 1 82 ? -13.236 -4.293 12.002 1.00 63.25 82 SER A O 1
ATOM 694 N N . GLU A 1 83 ? -11.704 -3.309 10.675 1.00 60.69 83 GLU A N 1
ATOM 695 C CA . GLU A 1 83 ? -10.627 -4.289 10.874 1.00 60.69 83 GLU A CA 1
ATOM 696 C C . GLU A 1 83 ? -9.533 -3.813 11.860 1.00 60.69 83 GLU A C 1
ATOM 698 O O . GLU A 1 83 ? -8.551 -4.533 12.063 1.00 60.69 83 GLU A O 1
ATOM 703 N N . ILE A 1 84 ? -9.694 -2.625 12.461 1.00 49.38 84 ILE A N 1
ATOM 704 C CA . ILE A 1 84 ? -8.847 -2.056 13.532 1.00 49.38 84 ILE A CA 1
ATOM 705 C C . ILE A 1 84 ? -9.560 -2.224 14.875 1.00 49.38 84 ILE A C 1
ATOM 707 O O . ILE A 1 84 ? -8.880 -2.623 15.848 1.00 49.38 84 ILE A O 1
#